Protein AF-A0A383ED85-F1 (afdb_monomer_lite)

Structure (mmCIF, N/CA/C/O backbone):
data_AF-A0A383ED85-F1
#
_entry.id   AF-A0A383ED85-F1
#
loop_
_atom_site.group_PDB
_atom_site.id
_atom_site.type_symbol
_atom_site.label_atom_id
_atom_site.label_alt_id
_atom_site.label_comp_id
_atom_site.label_asym_id
_atom_site.label_entity_id
_atom_site.label_seq_id
_atom_site.pdbx_PDB_ins_code
_atom_site.Cartn_x
_atom_site.Cartn_y
_atom_site.Cartn_z
_atom_site.occupancy
_atom_site.B_iso_or_equiv
_atom_site.auth_seq_id
_atom_site.auth_comp_id
_atom_site.auth_asym_id
_atom_site.auth_atom_id
_atom_site.pdbx_PDB_model_num
ATOM 1 N N . MET A 1 1 ? -8.586 -6.345 3.701 1.00 91.94 1 MET A N 1
ATOM 2 C CA . MET A 1 1 ? -7.334 -5.754 3.177 1.00 91.94 1 MET A CA 1
ATOM 3 C C . MET A 1 1 ? -6.541 -6.774 2.372 1.00 91.94 1 MET A C 1
ATOM 5 O O . MET A 1 1 ? -6.533 -6.632 1.164 1.00 91.94 1 MET A O 1
ATOM 9 N N . TYR A 1 2 ? -5.967 -7.828 2.972 1.00 90.31 2 TYR A N 1
ATOM 10 C CA . TYR A 1 2 ? -5.233 -8.864 2.214 1.00 90.31 2 TYR A CA 1
ATOM 11 C C . TYR A 1 2 ? -6.043 -9.521 1.093 1.00 90.31 2 TYR A C 1
ATOM 13 O O . TYR A 1 2 ? -5.602 -9.572 -0.048 1.00 90.31 2 TYR A O 1
ATOM 21 N N . GLU A 1 3 ? -7.256 -9.971 1.411 1.00 91.38 3 GLU A N 1
ATOM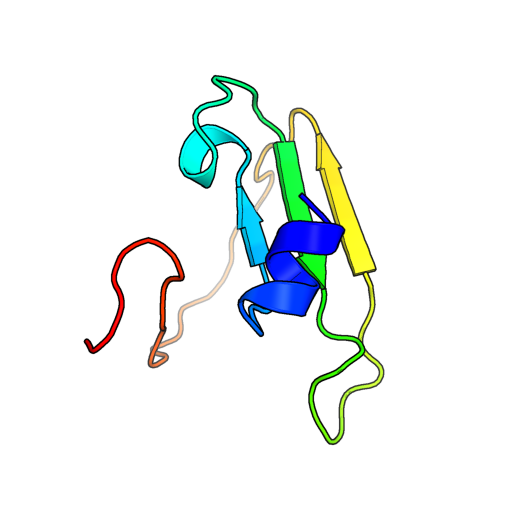 22 C CA . GLU A 1 3 ? -8.167 -10.545 0.416 1.00 91.38 3 GLU A CA 1
ATOM 23 C C . GLU A 1 3 ? -8.447 -9.563 -0.733 1.00 91.38 3 GLU A C 1
ATOM 25 O O . GLU A 1 3 ? -8.390 -9.940 -1.897 1.00 91.38 3 GLU A O 1
ATOM 30 N N . THR A 1 4 ? -8.663 -8.284 -0.411 1.00 93.38 4 THR A N 1
ATOM 31 C CA . THR A 1 4 ? -8.896 -7.215 -1.391 1.00 93.38 4 THR A CA 1
ATOM 32 C C . THR A 1 4 ? -7.705 -7.027 -2.331 1.00 93.38 4 THR A C 1
ATOM 34 O O . THR A 1 4 ? -7.910 -6.936 -3.533 1.00 93.38 4 THR A O 1
ATOM 37 N N . ILE A 1 5 ? -6.471 -7.017 -1.811 1.00 91.06 5 ILE A N 1
ATOM 38 C CA . ILE A 1 5 ? -5.249 -6.944 -2.633 1.00 91.06 5 ILE A CA 1
ATOM 39 C C . ILE A 1 5 ? -5.211 -8.104 -3.635 1.00 91.06 5 ILE A C 1
ATOM 41 O O . ILE A 1 5 ? -4.966 -7.879 -4.817 1.00 91.06 5 ILE A O 1
ATOM 45 N N . GLY A 1 6 ? -5.497 -9.326 -3.172 1.00 86.38 6 GLY A N 1
ATOM 46 C CA . GLY A 1 6 ? -5.498 -10.518 -4.021 1.00 86.38 6 GLY A CA 1
ATOM 47 C C . GLY A 1 6 ? -6.583 -10.502 -5.101 1.00 86.38 6 GLY A C 1
ATOM 48 O O . GLY A 1 6 ? -6.307 -10.866 -6.238 1.00 86.38 6 GLY A O 1
ATOM 49 N N . ILE A 1 7 ? -7.802 -10.059 -4.770 1.00 90.56 7 ILE A N 1
ATOM 50 C CA . ILE A 1 7 ? -8.923 -9.976 -5.724 1.00 90.56 7 ILE A CA 1
ATOM 51 C C . ILE A 1 7 ? -8.674 -8.895 -6.782 1.00 90.56 7 ILE A C 1
ATOM 53 O O . ILE A 1 7 ? -8.879 -9.129 -7.972 1.00 90.56 7 ILE A O 1
ATOM 57 N N . GLU A 1 8 ? -8.209 -7.723 -6.356 1.00 91.31 8 GLU A N 1
ATOM 58 C CA . GLU A 1 8 ? -7.992 -6.567 -7.233 1.00 91.31 8 GLU A CA 1
ATOM 59 C C . GLU A 1 8 ? -6.626 -6.598 -7.938 1.00 91.31 8 GLU A C 1
ATOM 61 O O . GLU A 1 8 ? -6.300 -5.683 -8.689 1.00 91.31 8 GLU A O 1
ATOM 66 N N . HIS A 1 9 ? -5.825 -7.648 -7.715 1.00 88.00 9 HIS A N 1
ATOM 67 C CA . HIS A 1 9 ? -4.480 -7.814 -8.280 1.00 88.00 9 HIS A CA 1
ATOM 68 C C . HIS A 1 9 ? -3.558 -6.608 -8.006 1.00 88.00 9 HIS A C 1
ATOM 70 O O . HIS A 1 9 ? -2.748 -6.216 -8.845 1.00 88.00 9 HIS A O 1
ATOM 76 N N . GLY A 1 10 ? -3.695 -5.997 -6.826 1.00 90.38 10 GLY A N 1
ATOM 77 C CA . GLY A 1 10 ? -2.858 -4.878 -6.397 1.00 90.38 10 GLY A CA 1
ATOM 78 C C . GLY A 1 10 ? -1.568 -5.326 -5.714 1.00 90.38 10 GLY A C 1
ATOM 79 O O . GLY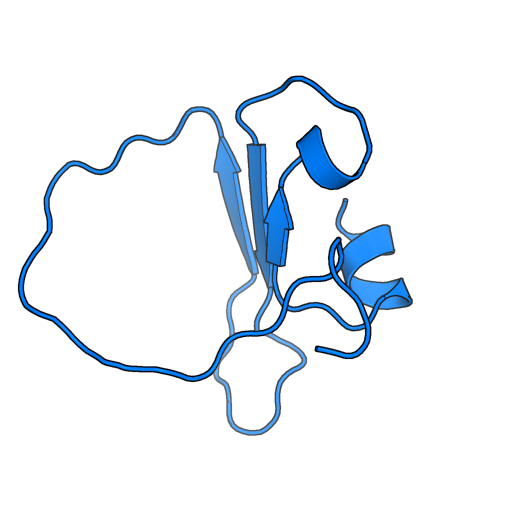 A 1 10 ? -1.437 -6.474 -5.300 1.00 90.38 10 GLY A O 1
ATOM 80 N N . ILE A 1 11 ? -0.639 -4.384 -5.535 1.00 92.38 11 ILE A N 1
ATOM 81 C CA . ILE A 1 11 ? 0.592 -4.582 -4.743 1.00 92.38 11 ILE A CA 1
ATOM 82 C C . ILE A 1 11 ? 0.595 -3.792 -3.425 1.00 92.38 11 ILE A C 1
ATOM 84 O O . ILE A 1 11 ? 1.514 -3.904 -2.617 1.00 92.38 11 ILE A O 1
ATOM 88 N N . GLY A 1 12 ? -0.434 -2.976 -3.188 1.00 94.69 12 GLY A N 1
ATOM 89 C CA . GLY A 1 12 ? -0.575 -2.195 -1.967 1.00 94.69 12 GLY A CA 1
ATOM 90 C C . GLY A 1 12 ? -2.013 -1.747 -1.728 1.00 94.69 12 GLY A C 1
ATOM 91 O O . GLY A 1 12 ? -2.766 -1.523 -2.676 1.00 94.69 12 GLY A O 1
ATOM 92 N N . LEU A 1 13 ? -2.397 -1.643 -0.454 1.00 97.06 13 LEU A N 1
ATOM 93 C CA . LEU A 1 13 ? -3.713 -1.157 -0.038 1.00 97.06 13 LEU A CA 1
ATOM 94 C C . LEU A 1 13 ? -3.638 -0.430 1.308 1.00 97.06 13 LEU A C 1
ATOM 96 O O . LEU A 1 13 ? -3.239 -1.011 2.322 1.00 97.06 13 LEU A O 1
ATOM 100 N N . ALA A 1 14 ? -4.098 0.816 1.331 1.00 97.62 14 ALA A N 1
ATOM 101 C CA . ALA A 1 14 ? -4.333 1.592 2.542 1.00 97.62 14 ALA A CA 1
ATOM 102 C C . ALA A 1 14 ? -5.768 1.389 3.060 1.00 97.62 14 ALA A C 1
ATOM 104 O O . ALA A 1 14 ? -6.709 1.191 2.290 1.00 97.62 14 ALA A O 1
ATOM 105 N N . ALA A 1 15 ? -5.955 1.439 4.381 1.00 98.06 15 ALA A N 1
ATOM 106 C CA . ALA A 1 15 ? -7.247 1.167 5.019 1.00 98.06 15 ALA A CA 1
ATOM 107 C C . ALA A 1 15 ? -8.372 2.109 4.541 1.00 98.06 15 ALA A C 1
ATOM 109 O O . ALA A 1 15 ? -9.516 1.683 4.368 1.00 98.06 15 ALA A O 1
ATOM 110 N N . ASN A 1 16 ? -8.047 3.366 4.234 1.00 97.00 16 ASN A N 1
ATOM 111 C CA . ASN A 1 16 ? -9.018 4.337 3.732 1.00 97.00 16 ASN A CA 1
ATOM 112 C C . ASN A 1 16 ? -9.575 3.974 2.343 1.00 97.00 16 ASN A C 1
ATOM 114 O O . ASN A 1 16 ? -10.712 4.335 2.046 1.00 97.00 16 ASN A O 1
ATOM 118 N N . GLN A 1 17 ? -8.846 3.205 1.523 1.00 96.94 17 GLN A N 1
ATOM 119 C CA . GLN A 1 17 ? -9.324 2.737 0.212 1.00 96.94 17 GLN A CA 1
ATOM 120 C C . GLN A 1 17 ? -10.514 1.772 0.322 1.00 96.94 17 GLN A C 1
ATOM 122 O O . GLN A 1 17 ? -11.251 1.599 -0.644 1.00 96.94 17 GLN A O 1
ATOM 127 N N . ILE A 1 18 ? -10.731 1.179 1.501 1.00 96.50 18 ILE A N 1
ATOM 128 C CA . ILE A 1 18 ? -11.894 0.337 1.823 1.00 96.50 18 ILE A CA 1
ATOM 129 C C . ILE A 1 18 ? -12.816 0.983 2.871 1.00 96.50 18 ILE A C 1
ATOM 131 O O . ILE A 1 18 ? -13.629 0.304 3.495 1.00 96.50 18 ILE A O 1
ATOM 135 N N . GLY A 1 19 ? -12.700 2.301 3.071 1.00 97.50 19 GLY A N 1
ATOM 136 C CA . GLY A 1 19 ? -13.582 3.078 3.945 1.00 97.50 19 GLY A CA 1
ATOM 137 C C . GLY A 1 19 ? -13.252 3.011 5.438 1.00 97.50 19 GLY A C 1
ATOM 138 O O . GLY A 1 19 ? -14.084 3.401 6.256 1.00 97.50 19 GLY A O 1
ATOM 139 N N . TRP A 1 20 ? -12.070 2.524 5.820 1.00 98.06 20 TRP A N 1
ATOM 140 C CA . TRP A 1 20 ? -11.621 2.528 7.213 1.00 98.06 20 TRP A CA 1
ATOM 141 C C . TRP A 1 20 ? -10.700 3.715 7.490 1.00 98.06 20 TRP A C 1
ATOM 143 O O . TRP A 1 20 ? -9.633 3.835 6.892 1.00 98.06 20 TRP A O 1
ATOM 153 N N . ASP A 1 21 ? -11.089 4.565 8.437 1.00 97.69 21 ASP A N 1
ATOM 154 C CA . ASP A 1 21 ? -10.292 5.715 8.881 1.00 97.69 21 ASP A CA 1
ATOM 155 C C . ASP A 1 21 ? -9.234 5.285 9.916 1.00 97.69 21 ASP A C 1
ATOM 157 O O . ASP A 1 21 ? -9.357 5.528 11.116 1.00 97.69 21 ASP A O 1
ATOM 161 N N . LEU A 1 22 ? -8.233 4.528 9.454 1.00 97.94 22 LEU A N 1
ATOM 162 C CA . LEU A 1 22 ? -7.140 3.978 10.263 1.00 97.94 22 LEU A CA 1
ATOM 163 C C . LEU A 1 22 ? -5.790 4.193 9.564 1.00 97.94 22 LEU A C 1
ATOM 165 O O . LEU A 1 22 ? -5.683 4.031 8.348 1.00 97.94 22 LEU A O 1
ATOM 169 N N . ASN A 1 23 ? -4.730 4.471 10.332 1.00 97.81 23 ASN A N 1
ATOM 170 C CA . ASN A 1 23 ? -3.355 4.502 9.819 1.00 97.81 23 ASN A CA 1
ATOM 171 C C . ASN A 1 23 ? -2.807 3.069 9.704 1.00 97.81 23 ASN A C 1
ATOM 173 O O . ASN A 1 23 ? -2.055 2.590 10.554 1.00 97.81 23 ASN A O 1
ATOM 177 N N . ILE A 1 24 ? -3.277 2.355 8.682 1.00 97.81 24 ILE A N 1
ATOM 178 C CA . ILE A 1 24 ? -2.839 1.000 8.351 1.00 97.81 24 ILE A CA 1
ATOM 179 C C . ILE A 1 24 ? -2.689 0.895 6.835 1.00 97.81 24 ILE A C 1
ATOM 181 O O . ILE A 1 24 ? -3.594 1.281 6.090 1.00 97.81 24 ILE A O 1
ATOM 185 N N . MET A 1 25 ? -1.580 0.318 6.381 1.00 97.31 25 MET A N 1
ATOM 186 C CA . MET A 1 25 ? -1.402 -0.084 4.988 1.00 97.31 25 MET A CA 1
ATOM 187 C C . MET A 1 25 ? -0.680 -1.425 4.886 1.00 97.31 25 MET A C 1
ATOM 189 O O . MET A 1 25 ? 0.096 -1.804 5.765 1.00 97.31 25 MET A O 1
ATOM 193 N N . ILE A 1 26 ? -0.947 -2.137 3.799 1.00 96.00 26 ILE A N 1
ATOM 194 C CA . ILE A 1 26 ? -0.269 -3.379 3.436 1.00 96.00 26 ILE A CA 1
ATOM 195 C C . ILE A 1 26 ? 0.427 -3.150 2.100 1.00 96.00 26 ILE A C 1
ATOM 197 O O . ILE A 1 26 ? -0.172 -2.562 1.200 1.00 96.00 26 ILE A O 1
ATOM 201 N N . VAL A 1 27 ? 1.661 -3.629 1.979 1.00 94.25 27 VAL A N 1
ATOM 202 C CA . VAL A 1 27 ? 2.406 -3.723 0.720 1.00 94.25 27 VAL A CA 1
ATOM 203 C C . VAL A 1 27 ? 2.724 -5.192 0.498 1.00 94.25 27 VAL A C 1
ATOM 205 O O . VAL A 1 27 ? 3.363 -5.807 1.347 1.00 94.25 27 VAL A O 1
ATOM 208 N N . ASP A 1 28 ? 2.264 -5.756 -0.613 1.00 91.44 28 ASP A N 1
ATOM 209 C CA . ASP A 1 28 ? 2.479 -7.156 -0.961 1.00 91.44 28 ASP A CA 1
ATOM 210 C C . ASP A 1 28 ? 3.039 -7.269 -2.376 1.00 91.44 28 ASP A C 1
ATOM 212 O O . ASP A 1 28 ? 2.360 -6.998 -3.364 1.00 91.44 28 ASP A O 1
ATOM 216 N N . THR A 1 29 ? 4.305 -7.664 -2.464 1.00 88.38 29 THR A N 1
ATOM 217 C CA . THR A 1 29 ? 5.018 -7.809 -3.740 1.00 88.38 29 THR A CA 1
ATOM 218 C C . THR A 1 29 ? 5.317 -9.267 -4.083 1.00 88.38 29 THR A C 1
ATOM 220 O O . THR A 1 29 ? 5.990 -9.529 -5.078 1.00 88.38 29 THR A O 1
ATOM 223 N N . GLN A 1 30 ? 4.813 -10.229 -3.296 1.00 84.06 30 GLN A N 1
ATOM 224 C CA . GLN A 1 30 ? 5.159 -11.652 -3.428 1.00 84.06 30 GLN A CA 1
ATOM 225 C C . GLN A 1 30 ? 4.687 -12.271 -4.751 1.00 84.06 30 GLN A C 1
ATOM 227 O O . GLN A 1 30 ? 5.300 -13.215 -5.240 1.00 84.06 30 GLN A O 1
ATOM 232 N N . ASN A 1 31 ? 3.606 -11.740 -5.327 1.00 70.75 31 ASN A N 1
ATOM 233 C CA . ASN A 1 31 ? 2.976 -12.274 -6.537 1.00 70.75 31 ASN A CA 1
ATOM 234 C C . ASN A 1 31 ? 3.445 -11.590 -7.835 1.00 70.75 31 ASN A C 1
ATOM 236 O O . ASN A 1 31 ? 2.894 -11.870 -8.897 1.00 70.75 31 ASN A O 1
ATOM 240 N N . TYR A 1 32 ? 4.428 -10.687 -7.767 1.00 72.88 32 TYR A N 1
ATOM 241 C CA . TYR A 1 32 ? 4.966 -9.997 -8.940 1.00 72.88 32 TYR A CA 1
ATOM 242 C C . TYR A 1 32 ? 6.203 -10.738 -9.473 1.00 72.88 32 TYR A C 1
ATOM 244 O O . TYR A 1 32 ? 7.112 -11.045 -8.699 1.00 72.88 32 TYR A O 1
ATOM 252 N N . GLU A 1 33 ? 6.226 -11.060 -10.774 1.00 62.44 33 GLU A N 1
ATOM 253 C CA . GLU A 1 33 ? 7.293 -11.859 -11.402 1.00 62.44 33 GLU A CA 1
ATOM 254 C C . GLU A 1 33 ? 8.691 -11.251 -11.160 1.00 62.44 33 GLU A C 1
ATOM 256 O O . GLU A 1 33 ? 8.860 -10.033 -11.104 1.00 62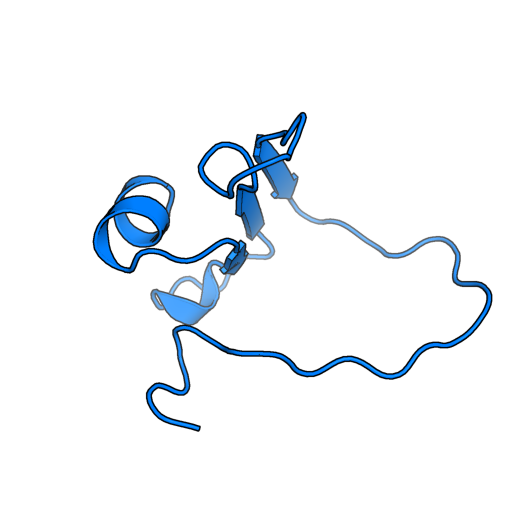.44 33 GLU A O 1
ATOM 261 N N . ASP A 1 34 ? 9.691 -12.122 -10.977 1.00 58.94 34 ASP A N 1
ATOM 262 C CA . ASP A 1 34 ? 11.092 -11.810 -10.635 1.00 58.94 34 ASP A CA 1
ATOM 263 C C . ASP A 1 34 ? 11.362 -11.173 -9.256 1.00 58.94 34 ASP A C 1
ATOM 265 O O . ASP A 1 34 ? 12.514 -10.865 -8.928 1.00 58.94 34 ASP A O 1
ATOM 269 N N . SER A 1 35 ? 10.356 -11.043 -8.386 1.00 57.16 35 SER A N 1
ATOM 270 C CA . SER A 1 35 ? 10.561 -10.514 -7.036 1.00 57.16 35 SER A CA 1
ATOM 271 C C . SER A 1 35 ? 10.919 -11.620 -6.021 1.00 57.16 35 SER A C 1
ATOM 273 O O . SER A 1 35 ? 10.300 -12.681 -5.946 1.00 57.16 35 SER A O 1
ATOM 275 N N . LYS A 1 36 ? 11.898 -11.352 -5.144 1.00 63.97 36 LYS A N 1
ATOM 276 C CA . LYS A 1 36 ? 11.945 -11.968 -3.801 1.00 63.97 36 LYS A CA 1
ATOM 277 C C . LYS A 1 36 ? 11.000 -11.192 -2.879 1.00 63.97 36 LYS A C 1
ATOM 279 O O . LYS A 1 36 ? 11.434 -10.677 -1.853 1.00 63.97 36 LYS A O 1
ATOM 284 N N . GLY A 1 37 ? 9.767 -10.985 -3.331 1.00 68.50 37 GLY A N 1
ATOM 285 C CA . GLY A 1 37 ? 8.840 -10.056 -2.709 1.00 68.50 37 GLY A CA 1
ATOM 286 C C . GLY A 1 37 ? 8.562 -10.418 -1.258 1.00 68.50 37 GLY A C 1
ATOM 287 O O . GLY A 1 37 ? 8.566 -11.588 -0.871 1.00 68.50 37 GLY A O 1
ATOM 288 N N . GLU A 1 38 ? 8.300 -9.392 -0.464 1.00 83.44 38 GLU A N 1
ATOM 289 C CA . GLU A 1 38 ? 7.851 -9.523 0.914 1.00 83.44 38 GLU A CA 1
ATOM 290 C C . GLU A 1 38 ? 6.460 -8.909 1.048 1.00 83.44 38 GLU A C 1
ATOM 292 O O . GLU A 1 38 ? 6.050 -8.046 0.260 1.00 83.44 38 GLU A O 1
ATOM 297 N N . SER A 1 39 ? 5.730 -9.402 2.044 1.00 90.06 39 SER A N 1
ATOM 298 C CA . SER A 1 39 ? 4.446 -8.853 2.449 1.00 90.06 39 SER A CA 1
ATOM 299 C C . SER A 1 39 ? 4.641 -8.122 3.770 1.00 90.06 39 SER A C 1
ATOM 301 O O . SER A 1 39 ? 4.991 -8.729 4.785 1.00 90.06 39 SER A O 1
ATOM 303 N N . CYS A 1 40 ? 4.455 -6.808 3.742 1.00 93.19 40 CYS A N 1
ATOM 304 C CA . CYS A 1 40 ? 4.725 -5.906 4.850 1.00 93.19 40 CYS A CA 1
ATOM 305 C C . CYS A 1 40 ? 3.437 -5.226 5.308 1.00 93.19 40 CYS A C 1
ATOM 307 O O . CYS A 1 40 ? 2.661 -4.712 4.500 1.00 93.19 40 CYS A O 1
ATOM 309 N N . ILE A 1 41 ? 3.239 -5.179 6.625 1.00 95.81 41 ILE A N 1
ATOM 310 C CA . ILE A 1 41 ? 2.110 -4.500 7.261 1.00 95.81 41 ILE A CA 1
ATOM 311 C C . ILE A 1 41 ? 2.653 -3.321 8.060 1.00 95.81 41 ILE A C 1
ATOM 313 O O . ILE A 1 41 ? 3.482 -3.492 8.953 1.00 95.81 41 ILE A O 1
ATOM 317 N N . PHE A 1 42 ? 2.141 -2.134 7.762 1.00 96.88 42 PHE A N 1
ATOM 318 C CA . PHE A 1 42 ? 2.507 -0.887 8.416 1.00 96.88 42 PHE A CA 1
ATOM 319 C C . PHE A 1 42 ? 1.323 -0.389 9.237 1.00 96.88 42 PHE A C 1
ATOM 321 O O . PHE A 1 42 ? 0.212 -0.259 8.722 1.00 96.88 42 PHE A O 1
ATOM 328 N N . ILE A 1 43 ? 1.557 -0.130 10.521 1.00 97.81 43 ILE A N 1
ATOM 329 C CA . ILE A 1 43 ? 0.549 0.350 11.473 1.00 97.81 43 ILE A CA 1
ATOM 330 C C . ILE A 1 43 ? 1.128 1.580 12.163 1.00 97.81 43 ILE A C 1
ATOM 332 O O . ILE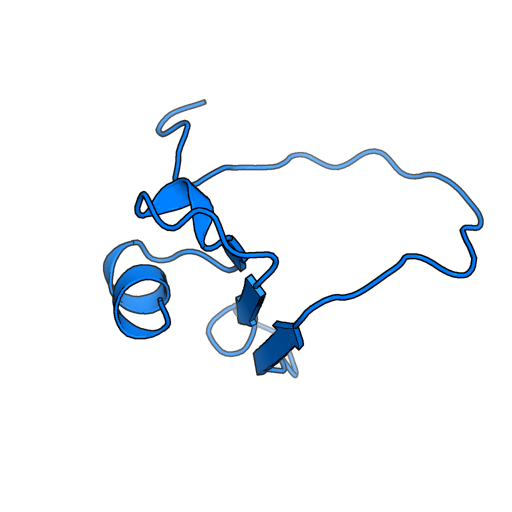 A 1 43 ? 2.230 1.499 12.704 1.00 97.81 43 ILE A O 1
ATOM 336 N N . ASN A 1 44 ? 0.395 2.698 12.156 1.00 97.81 44 ASN A N 1
ATOM 337 C CA . ASN A 1 44 ? 0.802 3.965 12.780 1.00 97.81 44 ASN A CA 1
ATOM 338 C C . ASN A 1 44 ? 2.235 4.383 12.411 1.00 97.81 44 ASN A C 1
ATOM 340 O O . ASN A 1 44 ? 3.015 4.795 13.266 1.00 97.81 44 ASN A O 1
ATOM 344 N N . THR A 1 45 ? 2.606 4.188 11.147 1.00 95.31 45 THR A N 1
ATOM 345 C CA . THR A 1 45 ? 3.985 4.379 10.689 1.00 95.31 45 THR A CA 1
ATOM 346 C C . THR A 1 45 ? 4.264 5.847 10.388 1.00 95.31 45 THR A C 1
ATOM 348 O O . THR A 1 45 ? 3.395 6.577 9.913 1.00 95.31 45 THR A O 1
ATOM 351 N N . GLU A 1 46 ? 5.505 6.257 10.634 1.00 96.88 46 GLU A N 1
ATOM 352 C CA . GLU A 1 46 ? 6.041 7.566 10.276 1.00 96.88 46 GLU A CA 1
ATOM 353 C C . GLU A 1 46 ? 7.298 7.418 9.409 1.00 96.88 46 GLU A C 1
ATOM 355 O O . GLU A 1 46 ? 8.057 6.455 9.539 1.00 96.88 46 GLU A O 1
ATOM 360 N N . ILE A 1 47 ? 7.523 8.381 8.515 1.00 96.25 47 ILE A N 1
ATOM 361 C CA . ILE A 1 47 ? 8.745 8.458 7.713 1.00 96.25 47 ILE A CA 1
ATOM 362 C C . ILE A 1 47 ? 9.793 9.222 8.529 1.00 96.25 47 ILE A C 1
ATOM 364 O O . ILE A 1 47 ? 9.639 10.415 8.773 1.00 96.25 47 ILE A O 1
ATOM 368 N N . LEU A 1 48 ? 10.862 8.540 8.945 1.00 97.81 48 LEU A N 1
ATOM 369 C CA . LEU A 1 48 ? 11.923 9.131 9.777 1.00 97.81 48 LEU A CA 1
ATOM 370 C C . LEU A 1 48 ? 12.998 9.867 8.966 1.00 97.81 48 LEU A C 1
ATOM 372 O O . LEU A 1 48 ? 13.665 10.765 9.477 1.00 97.81 48 LEU A O 1
ATOM 376 N N . HIS A 1 49 ? 13.206 9.451 7.719 1.00 98.06 49 HIS A N 1
ATOM 377 C CA . HIS A 1 49 ? 14.241 9.978 6.841 1.00 98.06 49 HIS A CA 1
ATOM 378 C C . HIS A 1 49 ? 13.885 9.718 5.374 1.00 98.06 49 HIS A C 1
ATOM 380 O O . HIS A 1 49 ? 13.241 8.718 5.059 1.00 98.06 49 HIS A O 1
ATOM 386 N N . THR A 1 50 ?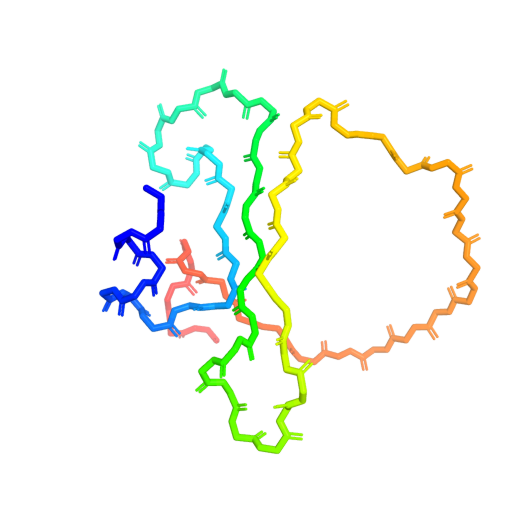 14.337 10.600 4.486 1.00 97.44 50 THR A N 1
ATOM 387 C CA . THR A 1 50 ? 14.157 10.521 3.031 1.00 97.44 50 THR A CA 1
ATOM 388 C C . THR A 1 50 ? 15.407 11.050 2.339 1.00 97.44 50 THR A C 1
ATOM 390 O O . THR A 1 50 ? 15.926 12.093 2.742 1.00 97.44 50 THR A O 1
ATOM 393 N N . GLU A 1 51 ? 15.848 10.380 1.280 1.00 98.06 51 GLU A N 1
ATOM 394 C CA . GLU A 1 51 ? 17.039 10.724 0.501 1.00 98.06 51 GLU A CA 1
ATOM 395 C C . GLU A 1 51 ? 16.793 10.415 -0.983 1.00 98.06 51 GLU A C 1
ATOM 397 O O . GLU A 1 51 ? 16.185 9.396 -1.308 1.00 98.06 51 GLU A O 1
ATOM 402 N N . GLY A 1 52 ? 17.311 11.269 -1.873 1.00 97.75 52 GLY A N 1
ATOM 403 C CA . GLY A 1 52 ? 17.243 11.074 -3.322 1.00 97.75 52 GLY A CA 1
ATOM 404 C C . GLY A 1 52 ? 15.877 11.391 -3.939 1.00 97.75 52 GLY A C 1
ATOM 405 O O . GLY A 1 52 ? 14.952 11.838 -3.265 1.00 97.75 52 GLY A O 1
ATOM 406 N N . GLU A 1 53 ? 15.775 11.177 -5.250 1.00 97.06 53 GLU A N 1
ATOM 407 C CA . GLU A 1 53 ? 14.542 11.334 -6.024 1.00 97.06 53 GLU A CA 1
ATOM 408 C C . GLU A 1 53 ? 14.551 10.401 -7.242 1.00 97.06 53 GLU A C 1
ATOM 410 O O . GLU A 1 53 ? 15.608 10.039 -7.762 1.00 97.06 53 GLU A O 1
ATOM 415 N N . THR A 1 54 ? 13.365 9.998 -7.690 1.00 96.25 54 THR A N 1
ATOM 416 C CA . THR A 1 54 ? 13.176 9.205 -8.907 1.00 96.25 54 THR A CA 1
ATOM 417 C C . THR A 1 54 ? 11.829 9.537 -9.539 1.00 96.25 54 T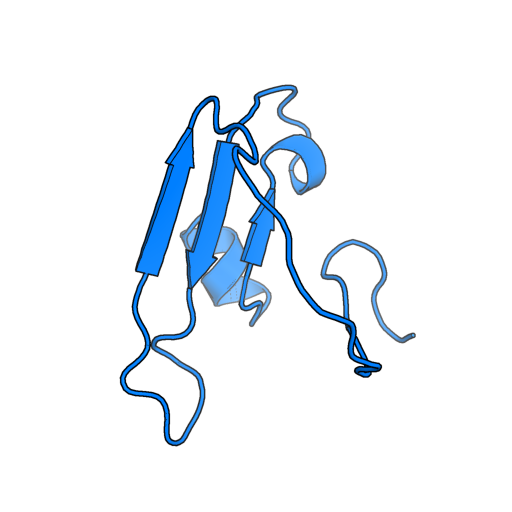HR A C 1
ATOM 419 O O . THR A 1 54 ? 10.947 10.088 -8.881 1.00 96.25 54 THR A O 1
ATOM 422 N N . ILE A 1 55 ? 11.673 9.198 -10.816 1.00 96.81 55 ILE A N 1
ATOM 423 C CA . ILE A 1 55 ? 10.410 9.310 -11.546 1.00 96.81 55 ILE A CA 1
ATOM 424 C C . ILE A 1 55 ? 10.001 7.904 -11.966 1.00 96.81 55 ILE A C 1
ATOM 426 O O . ILE A 1 55 ? 10.791 7.180 -12.572 1.00 96.81 55 ILE A O 1
ATOM 430 N N . MET A 1 56 ? 8.766 7.532 -11.646 1.00 92.81 56 MET A N 1
ATOM 431 C CA . MET A 1 56 ? 8.198 6.226 -11.951 1.00 92.81 56 MET A CA 1
ATOM 432 C C . MET A 1 56 ? 6.734 6.382 -12.359 1.00 92.81 56 MET A C 1
ATOM 434 O O . MET A 1 56 ? 6.052 7.300 -11.906 1.00 92.81 56 MET A O 1
ATOM 438 N N . GLU A 1 57 ? 6.273 5.499 -13.237 1.00 93.94 57 GLU A N 1
ATOM 439 C CA . GLU A 1 57 ? 4.857 5.365 -13.565 1.00 93.94 57 GLU A CA 1
ATOM 440 C C . GLU A 1 57 ? 4.160 4.553 -12.467 1.00 93.94 57 GLU A C 1
ATOM 442 O O . GLU A 1 57 ? 4.668 3.516 -12.037 1.00 93.94 57 GLU A O 1
ATOM 447 N N . GLU A 1 58 ? 3.013 5.034 -11.993 1.00 92.50 58 GLU A N 1
ATOM 448 C CA . GLU A 1 58 ? 2.269 4.426 -10.890 1.00 92.50 58 GLU A CA 1
ATOM 449 C C . GLU A 1 58 ? 0.823 4.144 -11.292 1.00 92.50 58 GLU A C 1
ATOM 451 O O . GLU A 1 58 ? 0.229 4.869 -12.088 1.00 92.50 58 GLU A O 1
ATOM 456 N N . GLY A 1 59 ? 0.245 3.112 -10.675 1.00 92.06 59 GLY A N 1
ATOM 457 C CA . GLY A 1 59 ? -1.185 2.819 -10.719 1.00 92.06 59 GLY A CA 1
ATOM 458 C C . GLY A 1 59 ? -1.796 2.849 -9.317 1.00 92.06 59 GLY A C 1
ATOM 459 O O . GLY A 1 59 ? -1.096 2.710 -8.314 1.00 92.06 59 GLY A O 1
ATOM 460 N N . CYS A 1 60 ? -3.119 3.004 -9.228 1.00 94.81 60 CYS A N 1
ATOM 461 C CA . CYS A 1 60 ? -3.835 3.013 -7.953 1.00 94.81 60 CYS A CA 1
ATOM 462 C C . CYS A 1 60 ? -5.153 2.240 -8.048 1.00 94.81 60 CYS A C 1
ATOM 464 O O . CYS A 1 60 ? -5.985 2.531 -8.903 1.00 94.81 60 CYS A O 1
ATOM 466 N N . LEU A 1 61 ? -5.396 1.320 -7.106 1.00 93.69 61 LEU A N 1
ATOM 467 C CA . LEU A 1 61 ? -6.656 0.561 -7.027 1.00 93.69 61 LEU A CA 1
ATOM 468 C C . LEU A 1 61 ? -7.896 1.463 -6.893 1.00 93.69 61 LEU A C 1
ATOM 470 O O . LEU A 1 61 ? -8.988 1.094 -7.311 1.00 93.69 61 LEU A O 1
ATOM 474 N N . SER A 1 62 ? -7.740 2.661 -6.323 1.00 94.75 62 SER A N 1
ATOM 475 C CA . SER A 1 62 ? -8.833 3.632 -6.180 1.00 94.75 62 SER A CA 1
ATOM 476 C C . SER A 1 62 ? -9.032 4.525 -7.409 1.00 94.75 62 SER A C 1
ATOM 478 O O . SER A 1 62 ? -9.986 5.300 -7.434 1.00 94.75 62 SER A O 1
ATOM 480 N N . ILE A 1 63 ? -8.152 4.442 -8.412 1.00 94.75 63 ILE A N 1
ATOM 481 C CA . ILE A 1 63 ? -8.216 5.220 -9.654 1.00 94.75 63 ILE A CA 1
ATOM 482 C C . ILE A 1 63 ? -7.964 4.272 -10.843 1.00 94.75 63 ILE A C 1
ATOM 484 O O . ILE A 1 63 ? -6.886 4.283 -11.435 1.00 94.75 63 ILE A O 1
ATOM 488 N N . PRO A 1 64 ? -8.930 3.402 -11.178 1.00 89.88 64 PRO A N 1
ATOM 489 C CA . PRO A 1 64 ? -8.735 2.407 -12.224 1.00 89.88 64 PRO A CA 1
ATOM 490 C C . PRO A 1 64 ? -8.708 3.040 -13.626 1.00 89.88 64 PRO A C 1
ATOM 492 O O . PRO A 1 64 ? -9.474 3.963 -13.911 1.00 89.88 64 PRO A O 1
ATOM 495 N N . ASN A 1 65 ? -7.923 2.444 -14.531 1.00 85.75 65 ASN A N 1
ATOM 496 C CA . ASN A 1 65 ? -7.812 2.798 -15.959 1.00 85.75 65 ASN A CA 1
ATOM 497 C C . ASN A 1 65 ? -7.170 4.164 -16.267 1.00 85.75 65 ASN A C 1
ATOM 499 O O . ASN A 1 65 ? -7.535 4.794 -17.265 1.00 85.75 65 ASN A O 1
ATOM 503 N N . ILE A 1 66 ? -6.247 4.620 -15.422 1.00 78.38 66 ILE A N 1
ATOM 504 C CA . ILE A 1 66 ? -5.350 5.746 -15.718 1.00 78.38 66 ILE A CA 1
ATOM 505 C C . ILE A 1 66 ? -3.950 5.212 -15.986 1.00 78.38 66 ILE A C 1
ATOM 507 O O . ILE A 1 66 ? -3.608 4.187 -15.355 1.00 78.38 66 ILE A O 1
#

InterPro domains:
  IPR023635 Peptide deformylase [PF01327] (1-66)
  IPR023635 Peptide deformylase [PTHR10458] (1-66)
  IPR036821 Peptide deformylase superfamily [G3DSA:3.90.45.10] (1-66)
  IPR036821 Peptide deformylase superfamily [SSF56420] (1-65)

Radius of gyration: 13.11 Å; chains: 1; bounding box: 31×24×29 Å

Foldseek 3Di:
DVVVCVVLVHQKDDPVLVPDPARKMWGWPVPPPPDPTDIDIDHPDDDPDDDDDDDDDDDDSSDPPD

pLDDT: mean 90.82, std 9.95, range [57.16, 98.06]

Organism: NCBI:txid408172

Sequence (66 aa):
MYETIGIEHGIGLAANQIGWDLNIMIVDTQNYEDSKGESCIFINTEILHTEGETIMEEGCLSIPNI

Secondary structure (DSSP, 8-state):
-HHHHHHTT-SEEEGGGGT--SSEEEEE-TTSTT----EEEEES---------------BTTBTT-